Protein AF-A0ABD0RQG1-F1 (afdb_monomer_lite)

Organism: Cirrhinus mrigala (NCBI:txid683832)

Secondary structure (DSSP, 8-state):
---HHHHHHHHHHHHHHHHSS---HHHHHHHHHHHHHS---HHHH-SSS-HHHHHHHHS-------

Structure (mmCIF, N/CA/C/O backbone):
data_AF-A0ABD0RQG1-F1
#
_entry.id   AF-A0ABD0RQG1-F1
#
loop_
_atom_site.group_PDB
_atom_site.id
_atom_site.type_symbol
_atom_site.label_atom_id
_atom_site.label_alt_id
_atom_site.label_comp_id
_atom_site.label_asym_id
_atom_site.label_entity_id
_atom_site.label_seq_id
_atom_site.pdbx_PDB_ins_code
_atom_site.Cartn_x
_atom_site.Cartn_y
_atom_site.Cartn_z
_atom_site.occupancy
_atom_site.B_iso_or_equiv
_atom_site.auth_seq_id
_atom_site.auth_comp_id
_atom_site.auth_asym_id
_atom_site.auth_atom_id
_atom_site.pdbx_PDB_model_num
ATOM 1 N N . MET A 1 1 ? -18.693 14.363 -12.289 1.00 56.06 1 MET A N 1
ATOM 2 C CA . MET A 1 1 ? -18.363 13.010 -11.793 1.00 56.06 1 MET A CA 1
ATOM 3 C C . MET A 1 1 ? -17.008 13.114 -11.122 1.00 56.06 1 MET A C 1
ATOM 5 O O . MET A 1 1 ? -16.093 13.579 -11.786 1.00 56.06 1 MET A O 1
ATOM 9 N N . ALA A 1 2 ? -16.900 12.797 -9.830 1.00 69.94 2 ALA A N 1
ATOM 10 C CA . ALA A 1 2 ? -15.606 12.769 -9.145 1.00 69.94 2 ALA A CA 1
ATOM 11 C C . ALA A 1 2 ? -14.741 11.656 -9.750 1.00 69.94 2 ALA A C 1
ATOM 13 O O . ALA A 1 2 ? -15.247 10.559 -10.013 1.00 69.94 2 ALA A O 1
ATOM 14 N N . SER A 1 3 ? -13.468 11.936 -10.020 1.00 86.19 3 SER A N 1
ATOM 15 C CA . SER A 1 3 ? -12.558 10.930 -10.562 1.00 86.19 3 SER A CA 1
ATOM 16 C C . SER A 1 3 ? -12.247 9.863 -9.505 1.00 86.19 3 SER A C 1
ATOM 18 O O . SER A 1 3 ? -12.437 10.067 -8.305 1.00 86.19 3 SER A O 1
ATOM 20 N N . LEU A 1 4 ? -11.768 8.694 -9.936 1.00 86.81 4 LEU A N 1
ATOM 21 C CA . LEU A 1 4 ? -11.324 7.647 -9.005 1.00 86.81 4 LEU A CA 1
ATOM 22 C C . LEU A 1 4 ? -10.156 8.124 -8.125 1.00 86.81 4 LEU A C 1
ATOM 24 O O . LEU A 1 4 ? -10.018 7.675 -6.990 1.00 86.81 4 LEU A O 1
ATOM 28 N N . SER A 1 5 ? -9.342 9.050 -8.637 1.00 86.06 5 SER A N 1
ATOM 29 C CA . SER A 1 5 ? -8.256 9.687 -7.891 1.00 86.06 5 SER A CA 1
ATOM 30 C C . SER A 1 5 ? -8.781 10.616 -6.798 1.00 86.06 5 SER A C 1
ATOM 32 O O . SER A 1 5 ? -8.241 10.599 -5.697 1.00 86.06 5 SER A O 1
ATOM 34 N N . ASP A 1 6 ? -9.859 11.363 -7.066 1.00 87.62 6 ASP A N 1
ATOM 35 C CA . ASP A 1 6 ? -10.496 12.229 -6.062 1.00 87.62 6 ASP A CA 1
ATOM 36 C C . ASP A 1 6 ? -11.079 11.396 -4.912 1.00 87.62 6 ASP A C 1
ATOM 38 O O . ASP A 1 6 ? -10.868 11.711 -3.745 1.00 87.62 6 ASP A O 1
ATOM 42 N N . GLN A 1 7 ? -11.740 10.277 -5.236 1.00 88.38 7 GLN A N 1
ATOM 43 C CA . GLN A 1 7 ? -12.254 9.333 -4.233 1.00 88.38 7 GLN A CA 1
ATOM 44 C C . GLN A 1 7 ? -11.126 8.727 -3.390 1.00 88.38 7 GLN A C 1
ATOM 46 O O . GLN A 1 7 ? -11.266 8.558 -2.181 1.00 88.38 7 GLN A O 1
ATOM 51 N N . LEU A 1 8 ? -9.989 8.408 -4.012 1.00 89.88 8 LEU A N 1
ATOM 52 C CA . LEU A 1 8 ? -8.829 7.886 -3.297 1.00 89.88 8 LEU A CA 1
ATOM 53 C C . LEU A 1 8 ? -8.219 8.926 -2.351 1.00 89.88 8 LEU A C 1
ATOM 55 O O . LEU A 1 8 ? -7.815 8.566 -1.246 1.00 89.88 8 LEU A O 1
ATOM 59 N N . GLU A 1 9 ? -8.154 10.191 -2.764 1.00 90.25 9 GLU A N 1
ATOM 60 C CA . GLU A 1 9 ? -7.650 11.271 -1.915 1.00 90.25 9 GLU A CA 1
ATOM 61 C C . GLU A 1 9 ? -8.568 11.530 -0.719 1.00 90.25 9 GLU A C 1
ATOM 63 O O . GLU A 1 9 ? -8.087 11.645 0.406 1.00 90.25 9 GLU A O 1
ATOM 68 N N . GLU A 1 10 ? -9.883 11.536 -0.938 1.00 89.81 10 GLU A N 1
ATOM 69 C CA . GLU A 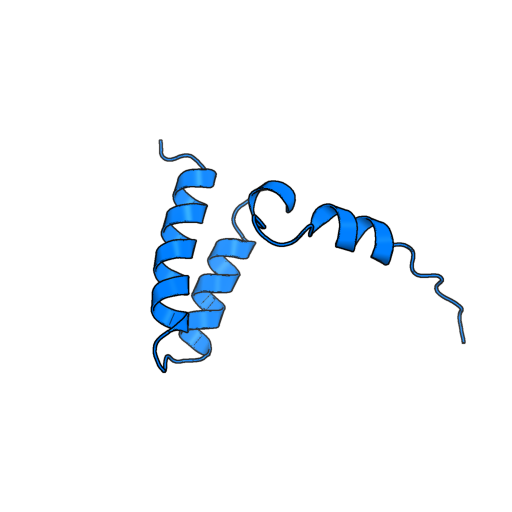1 10 ? -10.873 11.729 0.123 1.00 89.81 10 GLU A CA 1
ATOM 70 C C . GLU A 1 10 ? -10.756 10.650 1.209 1.00 89.81 10 GLU A C 1
ATOM 72 O O . GLU A 1 10 ? -10.637 10.958 2.399 1.00 89.81 10 GLU A O 1
ATOM 77 N N . VAL A 1 11 ? -10.705 9.374 0.804 1.00 88.31 11 VAL A N 1
ATOM 78 C CA . VAL A 1 11 ? -10.540 8.266 1.756 1.00 88.31 11 VAL A CA 1
ATOM 79 C C . VAL A 1 11 ? -9.182 8.353 2.455 1.00 88.31 11 VAL A C 1
ATOM 81 O O . VAL A 1 11 ? -9.103 8.102 3.657 1.00 88.31 11 VAL A O 1
ATOM 84 N N . ARG A 1 12 ? -8.116 8.742 1.744 1.00 89.00 12 ARG A N 1
ATOM 85 C CA . ARG A 1 12 ? -6.778 8.878 2.332 1.00 89.00 12 ARG A CA 1
ATOM 86 C C . ARG A 1 12 ? -6.756 9.916 3.448 1.00 89.00 12 ARG A C 1
ATOM 88 O O . ARG A 1 12 ? -6.327 9.580 4.546 1.00 89.00 12 ARG A O 1
ATOM 95 N N . VAL A 1 13 ? -7.254 11.125 3.194 1.00 88.38 13 VAL A N 1
ATOM 96 C CA . VAL A 1 13 ? -7.290 12.206 4.192 1.00 88.38 13 VAL A CA 1
ATOM 97 C C . VAL A 1 13 ? -8.069 11.772 5.437 1.00 88.38 13 VAL A C 1
ATOM 99 O O . VAL A 1 13 ? -7.627 11.999 6.564 1.00 88.38 13 VAL A O 1
ATOM 102 N N . ASN A 1 14 ? -9.198 11.084 5.243 1.00 85.94 14 ASN A N 1
ATOM 103 C CA . ASN A 1 14 ? -10.024 10.583 6.340 1.00 85.94 14 ASN A CA 1
ATOM 104 C C . ASN A 1 14 ? -9.303 9.515 7.192 1.00 85.94 14 ASN A C 1
ATOM 106 O O . ASN A 1 14 ? -9.344 9.540 8.426 1.00 85.94 14 ASN A O 1
ATOM 110 N N . VAL A 1 15 ? -8.607 8.578 6.541 1.00 85.31 15 VAL A N 1
ATOM 111 C CA . VAL A 1 15 ? -7.864 7.514 7.232 1.00 85.31 15 VAL A CA 1
ATOM 112 C C . VAL A 1 15 ? -6.608 8.059 7.910 1.00 85.31 15 VAL A C 1
ATOM 114 O O . VAL A 1 15 ? -6.351 7.700 9.055 1.00 85.31 15 VAL A O 1
ATOM 117 N N . GLU A 1 16 ? -5.859 8.955 7.266 1.00 85.88 16 GLU A N 1
ATOM 118 C CA . GLU A 1 16 ? -4.635 9.559 7.814 1.00 85.88 16 GLU A CA 1
ATOM 119 C C . GLU A 1 16 ? -4.895 10.331 9.116 1.00 85.88 16 GLU A C 1
ATOM 121 O O . GLU A 1 16 ? -4.145 10.179 10.084 1.00 85.8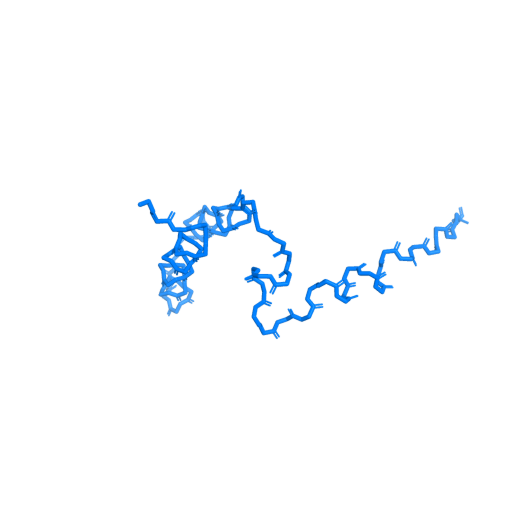8 16 GLU A O 1
ATOM 126 N N . GLY A 1 17 ? -6.000 11.082 9.196 1.00 80.88 17 GLY A N 1
ATOM 127 C CA . GLY A 1 17 ? -6.417 11.744 10.439 1.00 80.88 17 GLY A CA 1
ATOM 128 C C . GLY A 1 17 ? -6.699 10.760 11.583 1.00 80.88 17 GLY A C 1
ATOM 129 O O . GLY A 1 17 ? -6.418 11.042 12.750 1.00 80.88 17 GLY A O 1
ATOM 130 N N . SER A 1 18 ? -7.171 9.561 11.240 1.00 79.12 18 SER A N 1
ATOM 131 C CA . SER A 1 18 ? -7.454 8.485 12.195 1.00 79.12 18 SER A CA 1
ATOM 132 C C . SER A 1 18 ? -6.199 7.705 12.615 1.00 79.12 18 SER A C 1
ATOM 134 O O . SER A 1 18 ? -6.220 7.044 13.646 1.00 79.12 18 SER A O 1
ATOM 136 N N . LEU A 1 19 ? -5.090 7.786 11.865 1.00 77.88 19 LEU A N 1
ATOM 137 C CA . LEU A 1 19 ? -3.810 7.160 12.243 1.00 77.88 19 LEU A CA 1
ATOM 138 C C . LEU A 1 19 ? -3.112 7.905 13.388 1.00 77.88 19 LEU A C 1
ATOM 140 O O . LEU A 1 19 ? -2.360 7.304 14.151 1.00 77.88 19 LEU A O 1
ATOM 144 N N . SER A 1 20 ? -3.345 9.216 13.490 1.00 76.75 20 SER A N 1
ATOM 145 C CA . SER A 1 20 ? -2.721 10.076 14.505 1.00 76.75 20 SER A CA 1
ATOM 146 C C . SER A 1 20 ? -3.449 10.038 15.850 1.00 76.75 20 SER A C 1
ATOM 148 O O . SER A 1 20 ? -2.942 10.554 16.845 1.00 76.75 20 SER A O 1
ATOM 150 N N . THR A 1 21 ? -4.643 9.444 15.891 1.00 76.56 21 THR A N 1
ATOM 151 C CA . THR A 1 21 ? -5.467 9.327 17.093 1.00 76.56 21 THR A CA 1
ATOM 152 C C . THR A 1 21 ? -5.584 7.860 17.518 1.00 76.56 21 THR A C 1
ATOM 154 O O . THR A 1 21 ? -5.541 6.966 16.673 1.00 76.56 21 THR A O 1
ATOM 157 N N . PRO A 1 22 ? -5.722 7.559 18.822 1.00 73.75 22 PRO A N 1
ATOM 158 C CA . PRO A 1 22 ? -6.039 6.206 19.268 1.00 73.75 22 PRO A CA 1
ATOM 159 C C . PRO A 1 22 ? -7.454 5.821 18.797 1.00 73.75 22 PRO A C 1
ATOM 161 O O . PRO A 1 22 ? -8.440 6.141 19.454 1.00 73.75 22 PRO A O 1
ATOM 164 N N . GLY A 1 23 ? -7.556 5.177 17.634 1.00 73.00 23 GLY A N 1
ATOM 165 C CA . GLY A 1 23 ? -8.812 4.698 17.046 1.00 73.00 23 GLY A CA 1
ATOM 166 C C . GLY A 1 23 ? -8.992 3.181 17.155 1.00 73.00 23 GLY A C 1
ATOM 167 O O . GLY A 1 23 ? -8.052 2.443 17.467 1.00 73.00 23 GLY A O 1
ATOM 168 N N . SER A 1 24 ? -10.199 2.681 16.865 1.00 78.81 24 SER A N 1
ATOM 169 C CA . SER A 1 24 ? -10.428 1.236 16.789 1.00 78.81 24 SER A CA 1
ATOM 170 C C . SER A 1 24 ? -9.722 0.648 15.570 1.00 78.81 24 SER A C 1
ATOM 172 O O . SER A 1 24 ? -9.881 1.116 14.440 1.00 78.81 24 SER A O 1
ATOM 174 N N . ALA A 1 25 ? -9.016 -0.469 15.760 1.00 79.38 25 ALA A N 1
ATOM 175 C CA . ALA A 1 25 ? -8.412 -1.220 14.659 1.00 79.38 25 ALA A CA 1
ATOM 176 C C . ALA A 1 25 ? -9.439 -1.605 13.572 1.00 79.38 25 ALA A C 1
ATOM 178 O O . ALA A 1 25 ? -9.075 -1.811 12.417 1.00 79.38 25 ALA A O 1
ATOM 179 N N . GLN A 1 26 ? -10.725 -1.710 13.921 1.00 81.31 26 GLN A N 1
ATOM 180 C CA . GLN A 1 26 ? -11.797 -2.013 12.972 1.00 81.31 26 GLN A CA 1
ATOM 181 C C . GLN A 1 26 ? -12.124 -0.852 12.029 1.00 81.31 26 GLN A C 1
ATOM 183 O O . GLN A 1 26 ? -12.358 -1.075 10.839 1.00 81.31 26 GLN A O 1
ATOM 188 N N . GLU A 1 27 ? -12.104 0.375 12.539 1.00 81.25 27 GLU A N 1
ATOM 189 C CA . GLU A 1 27 ? -12.340 1.583 11.745 1.00 81.25 27 GLU A CA 1
ATOM 190 C C . GLU A 1 27 ? -11.199 1.773 10.742 1.00 81.25 27 GLU A C 1
ATOM 192 O O . GLU A 1 27 ? -11.438 1.936 9.544 1.00 81.25 27 GLU A O 1
ATOM 197 N N . MET A 1 28 ? -9.957 1.583 11.202 1.00 82.06 28 MET A N 1
ATOM 198 C CA . MET A 1 28 ? -8.771 1.630 10.345 1.00 82.06 28 MET A CA 1
ATOM 199 C C . MET A 1 28 ? -8.823 0.582 9.226 1.00 8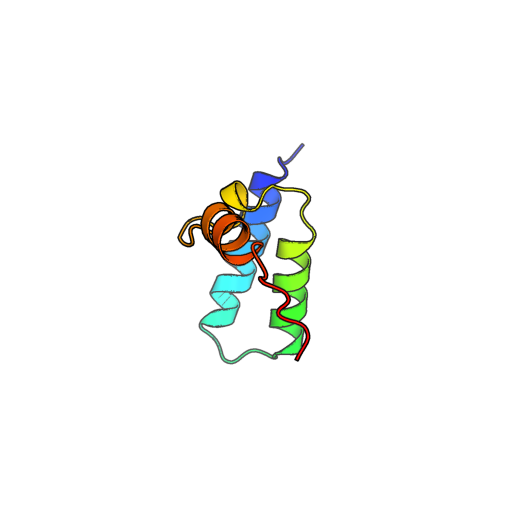2.06 28 MET A C 1
ATOM 201 O O . MET A 1 28 ? -8.598 0.910 8.062 1.00 82.06 28 MET A O 1
ATOM 205 N N . ARG A 1 29 ? -9.180 -0.673 9.543 1.00 86.56 29 ARG A N 1
ATOM 206 C CA . ARG A 1 29 ? -9.324 -1.735 8.528 1.00 86.56 29 ARG A CA 1
ATOM 207 C C . ARG A 1 29 ? -10.351 -1.380 7.458 1.00 86.56 29 ARG A C 1
ATOM 209 O O . ARG A 1 29 ? -10.119 -1.661 6.287 1.00 86.56 29 ARG A O 1
A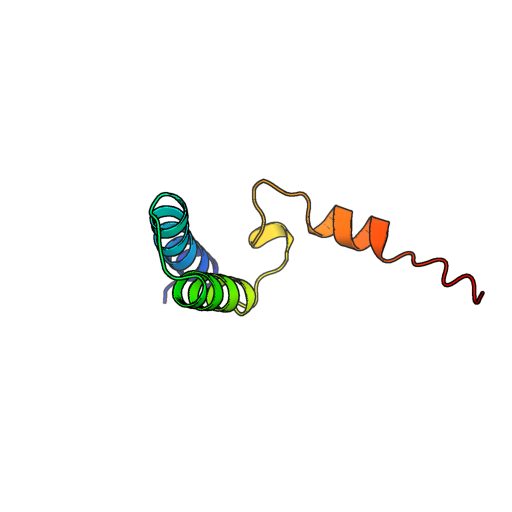TOM 216 N N . THR A 1 30 ? -11.465 -0.767 7.849 1.00 88.06 30 THR A N 1
ATOM 217 C CA . THR A 1 30 ? -12.546 -0.402 6.923 1.00 88.06 30 THR A CA 1
ATOM 218 C C . THR A 1 30 ? -12.093 0.697 5.961 1.00 88.06 30 THR A C 1
ATOM 220 O O . THR A 1 30 ? -12.315 0.597 4.752 1.00 88.06 30 THR A O 1
ATOM 223 N N . GLY A 1 31 ? -11.380 1.703 6.472 1.00 87.31 31 GLY A N 1
ATOM 224 C CA . GLY A 1 31 ? -10.774 2.750 5.653 1.00 87.31 31 GLY A CA 1
ATOM 225 C C . GLY A 1 31 ? -9.717 2.213 4.683 1.00 87.31 31 GLY A C 1
ATOM 226 O O . GLY A 1 31 ? -9.779 2.481 3.484 1.00 87.31 31 GLY A O 1
ATOM 227 N N . VAL A 1 32 ? -8.800 1.372 5.171 1.00 87.94 32 VAL A N 1
ATOM 228 C CA . VAL A 1 32 ? -7.761 0.741 4.337 1.00 87.94 32 VAL A CA 1
ATOM 229 C C . VAL A 1 32 ? -8.374 -0.160 3.260 1.00 87.94 32 VAL A C 1
ATOM 231 O O . VAL A 1 32 ? -7.966 -0.092 2.101 1.00 87.94 32 VAL A O 1
ATOM 234 N N . ALA A 1 33 ? -9.384 -0.967 3.603 1.00 90.50 33 ALA A N 1
ATOM 235 C CA . ALA A 1 33 ? -10.093 -1.803 2.635 1.00 90.50 33 ALA A CA 1
ATOM 236 C C . ALA A 1 33 ? -10.783 -0.958 1.555 1.00 90.50 33 ALA A C 1
ATOM 238 O O . ALA A 1 33 ? -10.746 -1.308 0.376 1.00 90.50 33 ALA A O 1
ATOM 239 N N . SER A 1 34 ? -11.357 0.184 1.940 1.00 90.44 34 SER A N 1
ATOM 240 C CA . SER A 1 34 ? -11.973 1.122 0.999 1.00 90.44 34 SER A CA 1
ATOM 241 C C . SER A 1 34 ? -10.940 1.683 0.018 1.00 90.44 34 SER A C 1
ATOM 243 O O . SER A 1 34 ? -11.168 1.623 -1.186 1.00 90.44 34 SER A O 1
ATOM 245 N N . MET A 1 35 ? -9.763 2.117 0.491 1.00 90.50 35 MET A N 1
ATOM 246 C CA . MET A 1 35 ? -8.664 2.560 -0.386 1.00 90.50 35 MET A CA 1
ATOM 247 C C . MET A 1 35 ? -8.171 1.448 -1.323 1.00 90.50 35 MET A C 1
ATOM 249 O O . MET A 1 35 ? -7.886 1.695 -2.497 1.00 90.50 35 MET A O 1
ATOM 253 N N . ALA A 1 36 ? -8.065 0.215 -0.817 1.00 90.19 36 ALA A N 1
ATOM 254 C CA . ALA A 1 36 ? -7.596 -0.932 -1.590 1.00 90.19 36 ALA A CA 1
ATOM 255 C C . ALA A 1 36 ? -8.557 -1.304 -2.732 1.00 90.19 36 ALA A C 1
ATOM 257 O O . ALA A 1 36 ? -8.093 -1.642 -3.825 1.00 90.19 36 ALA A O 1
ATOM 258 N N . ASN A 1 37 ? -9.867 -1.184 -2.496 1.00 92.12 37 ASN A N 1
ATOM 259 C CA . ASN A 1 37 ? -10.925 -1.544 -3.443 1.00 92.12 37 ASN A CA 1
ATOM 260 C C . ASN A 1 37 ? -11.132 -0.537 -4.585 1.00 92.12 37 ASN A C 1
ATOM 262 O O . ASN A 1 37 ? -11.811 -0.860 -5.557 1.00 92.12 37 ASN A O 1
ATOM 266 N N . ILE A 1 38 ? -10.540 0.659 -4.520 1.00 92.12 38 ILE A N 1
ATOM 267 C CA . ILE A 1 38 ? -10.604 1.614 -5.633 1.00 92.12 38 ILE A CA 1
ATOM 268 C C . ILE A 1 38 ? -9.837 1.021 -6.829 1.00 92.12 38 ILE A C 1
ATOM 270 O O . ILE A 1 38 ? -8.676 0.639 -6.663 1.00 92.12 38 ILE A O 1
AT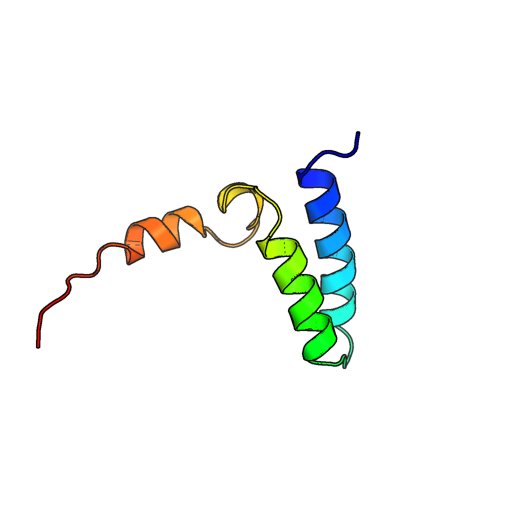OM 274 N N . PRO A 1 39 ? -10.417 0.925 -8.038 1.00 91.12 39 PRO A N 1
ATOM 275 C CA . PRO A 1 39 ? -9.787 0.263 -9.183 1.00 91.12 39 PRO A CA 1
ATOM 276 C C . PRO A 1 39 ? -8.735 1.161 -9.858 1.00 91.12 39 PRO A C 1
ATOM 278 O O . PRO A 1 39 ? -8.883 1.589 -10.998 1.00 91.12 39 PRO A O 1
ATOM 281 N N . LEU A 1 40 ? -7.660 1.459 -9.128 1.00 90.00 40 LEU A N 1
ATOM 282 C CA . LEU A 1 40 ? -6.489 2.206 -9.588 1.00 90.00 40 LEU A CA 1
ATOM 283 C C . LEU A 1 40 ? -5.223 1.337 -9.516 1.00 90.00 40 LEU A C 1
ATOM 285 O O . LEU A 1 40 ? -5.132 0.465 -8.639 1.00 90.00 40 LEU A O 1
ATOM 289 N N . PRO A 1 41 ? -4.233 1.569 -10.396 1.00 89.81 41 PRO A N 1
ATOM 290 C CA . PRO A 1 41 ? -2.975 0.835 -10.358 1.00 89.81 41 PRO A CA 1
ATOM 291 C C . PRO A 1 41 ? -2.165 1.173 -9.090 1.00 89.81 41 PRO A C 1
ATOM 293 O O . PRO A 1 41 ? -2.336 2.259 -8.518 1.00 89.81 41 PRO A O 1
ATOM 296 N N . PRO A 1 42 ? -1.255 0.285 -8.642 1.00 88.06 42 PRO A N 1
ATOM 297 C CA . PRO A 1 42 ? -0.410 0.530 -7.471 1.00 88.06 42 PRO A CA 1
ATOM 298 C C . PRO A 1 42 ? 0.383 1.838 -7.566 1.00 88.06 42 PRO A C 1
ATOM 300 O O . PRO A 1 42 ? 0.450 2.575 -6.587 1.00 88.06 42 PRO A O 1
ATOM 303 N N . SER A 1 43 ? 0.896 2.177 -8.750 1.00 87.69 43 SER A N 1
ATOM 304 C CA . SER A 1 43 ? 1.593 3.441 -9.027 1.00 87.69 43 SER A CA 1
ATOM 305 C C . SER A 1 43 ? 0.749 4.693 -8.747 1.00 87.69 43 SER A C 1
ATOM 307 O O . SER A 1 43 ? 1.292 5.725 -8.367 1.00 87.69 43 SER A O 1
ATOM 309 N N . SER A 1 44 ? -0.581 4.617 -8.867 1.00 87.81 44 SER A N 1
ATOM 310 C CA . SER A 1 44 ? -1.491 5.715 -8.495 1.00 87.81 44 SER A CA 1
ATOM 311 C C . SER A 1 44 ? -1.918 5.676 -7.023 1.00 87.81 44 SER A C 1
ATOM 313 O O . SER A 1 44 ? -2.180 6.718 -6.424 1.00 87.81 44 SER A O 1
ATOM 315 N N . LYS A 1 45 ? -1.990 4.486 -6.413 1.00 90.44 45 LYS A N 1
ATOM 316 C CA . LYS A 1 45 ? -2.377 4.314 -5.001 1.00 90.44 45 LYS A CA 1
ATOM 317 C C . LYS A 1 45 ? -1.245 4.679 -4.036 1.00 90.44 45 LYS A C 1
ATOM 319 O O . LYS A 1 45 ? -1.489 5.292 -2.995 1.00 90.44 45 LYS A O 1
ATOM 324 N N . TYR A 1 46 ? -0.006 4.336 -4.372 1.00 90.56 46 TYR A N 1
ATOM 325 C CA . TYR A 1 46 ? 1.153 4.479 -3.495 1.00 90.56 46 TYR A CA 1
ATOM 326 C C . TYR A 1 46 ? 2.067 5.610 -3.979 1.00 90.56 46 TYR A C 1
ATOM 328 O O . TYR A 1 46 ? 2.820 5.449 -4.929 1.00 90.56 46 TYR A O 1
ATOM 336 N 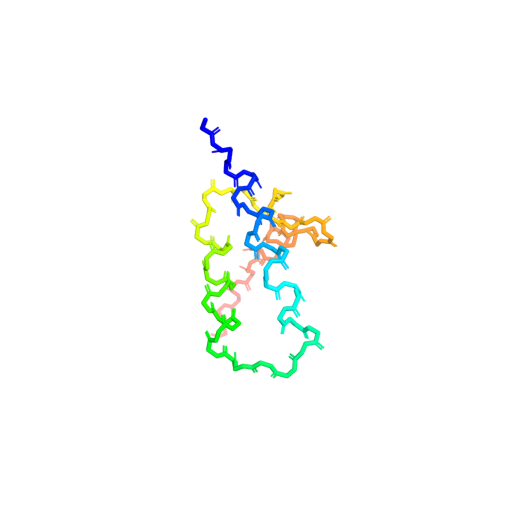N . ARG A 1 47 ? 2.007 6.767 -3.301 1.00 86.62 47 ARG A N 1
ATOM 337 C CA . ARG A 1 47 ? 2.817 7.956 -3.640 1.00 86.62 47 ARG A CA 1
ATOM 338 C C . ARG A 1 47 ? 4.258 7.889 -3.136 1.00 86.62 47 ARG A C 1
ATOM 340 O O . ARG A 1 47 ? 5.165 8.366 -3.801 1.00 86.62 47 ARG A O 1
ATOM 347 N N . TYR A 1 48 ? 4.449 7.328 -1.945 1.00 89.62 48 TYR A N 1
ATOM 348 C CA . TYR A 1 48 ? 5.739 7.334 -1.242 1.00 89.62 48 TYR A CA 1
ATOM 349 C C . TYR A 1 48 ? 6.444 5.977 -1.264 1.00 89.62 48 TYR A C 1
ATOM 351 O O . TYR A 1 48 ? 7.565 5.853 -0.785 1.00 89.62 48 TYR A O 1
ATOM 359 N N . ILE A 1 49 ? 5.776 4.953 -1.795 1.00 89.94 49 ILE A N 1
ATOM 360 C CA . ILE A 1 49 ? 6.272 3.582 -1.851 1.00 89.94 49 ILE A CA 1
ATOM 361 C C . ILE A 1 49 ? 6.241 3.159 -3.313 1.00 89.94 49 ILE A C 1
ATOM 363 O O . ILE A 1 49 ? 5.195 3.250 -3.954 1.00 89.94 49 ILE A O 1
ATOM 367 N N . ALA A 1 50 ? 7.367 2.662 -3.825 1.00 90.81 50 ALA A N 1
ATOM 368 C CA . ALA A 1 50 ? 7.485 2.131 -5.182 1.00 90.81 50 ALA A CA 1
ATOM 369 C C . ALA A 1 50 ? 6.819 0.745 -5.296 1.00 90.81 50 ALA A C 1
ATOM 371 O O . ALA A 1 50 ? 7.466 -0.254 -5.597 1.00 90.81 50 ALA A O 1
ATOM 372 N N . ALA A 1 51 ? 5.514 0.676 -5.014 1.00 89.94 51 ALA A N 1
ATOM 373 C CA . ALA A 1 51 ? 4.776 -0.576 -4.862 1.00 89.94 51 ALA A CA 1
ATOM 374 C C . ALA A 1 51 ? 4.825 -1.452 -6.123 1.00 89.94 51 ALA A C 1
ATOM 376 O O . ALA A 1 51 ? 4.936 -2.667 -6.022 1.00 89.94 51 ALA A O 1
ATOM 377 N N . GLU A 1 52 ? 4.782 -0.846 -7.308 1.00 88.88 52 GLU A N 1
ATOM 378 C CA . GLU A 1 52 ? 4.838 -1.570 -8.582 1.00 88.88 52 GLU A CA 1
ATOM 379 C C . GLU A 1 52 ? 6.203 -2.248 -8.808 1.00 88.88 52 GLU A C 1
ATOM 381 O O . GLU A 1 52 ? 6.254 -3.429 -9.158 1.00 88.88 52 GLU A O 1
ATOM 386 N N . SER A 1 53 ? 7.305 -1.547 -8.512 1.00 87.75 53 SER A N 1
ATOM 387 C CA . SER A 1 53 ? 8.664 -2.109 -8.542 1.00 87.75 53 SER A CA 1
ATOM 388 C C . SER A 1 53 ? 8.828 -3.205 -7.497 1.00 87.75 53 SER A C 1
ATOM 390 O O . SER A 1 53 ? 9.241 -4.309 -7.833 1.00 87.75 53 SER A O 1
ATOM 392 N N . MET A 1 54 ? 8.401 -2.948 -6.256 1.00 90.12 54 MET A N 1
ATOM 393 C CA . MET A 1 54 ? 8.468 -3.935 -5.178 1.00 90.12 54 MET A CA 1
ATOM 394 C C . MET A 1 54 ? 7.717 -5.217 -5.540 1.00 90.12 54 MET A C 1
ATOM 396 O O . MET A 1 54 ? 8.238 -6.305 -5.321 1.00 90.12 54 MET A O 1
ATOM 400 N N . LEU A 1 55 ? 6.519 -5.113 -6.119 1.00 88.50 55 LEU A N 1
ATOM 401 C CA . LEU A 1 55 ? 5.767 -6.281 -6.574 1.00 88.50 55 LEU A CA 1
ATOM 402 C C . LEU A 1 55 ? 6.491 -7.006 -7.708 1.00 88.50 55 LEU A C 1
ATOM 404 O O . LEU A 1 55 ? 6.614 -8.224 -7.657 1.00 88.50 55 LEU A O 1
ATOM 408 N N . THR A 1 56 ? 6.993 -6.278 -8.703 1.00 86.44 56 THR A N 1
ATOM 409 C CA . THR A 1 56 ? 7.676 -6.873 -9.861 1.00 86.44 56 THR A CA 1
ATOM 410 C C . THR A 1 56 ? 8.937 -7.625 -9.434 1.00 86.44 56 THR A C 1
ATOM 412 O O . THR A 1 56 ? 9.095 -8.801 -9.770 1.00 86.44 56 THR A O 1
ATOM 415 N N . GLU A 1 57 ? 9.786 -6.988 -8.627 1.00 86.69 57 GLU A N 1
ATOM 416 C CA . GLU A 1 57 ? 11.051 -7.547 -8.143 1.00 86.69 57 GLU A CA 1
ATOM 417 C C . GLU A 1 57 ? 10.841 -8.725 -7.178 1.00 86.69 57 GLU A C 1
ATOM 419 O O . GLU A 1 57 ? 11.596 -9.693 -7.226 1.00 86.69 57 GLU A O 1
ATOM 424 N N . ASN A 1 58 ? 9.785 -8.701 -6.354 1.00 84.00 58 ASN A N 1
ATOM 425 C CA . ASN A 1 58 ? 9.476 -9.793 -5.419 1.00 84.00 58 ASN A CA 1
ATOM 426 C C . ASN A 1 58 ? 8.548 -10.874 -6.002 1.00 84.00 58 ASN A C 1
ATOM 428 O O . ASN A 1 58 ? 8.400 -11.934 -5.397 1.00 84.00 58 ASN A O 1
ATOM 432 N N . SER A 1 59 ? 7.929 -10.657 -7.170 1.00 77.50 59 SER A N 1
ATOM 433 C CA . SER A 1 59 ? 7.071 -11.668 -7.817 1.00 77.50 59 SER A CA 1
ATOM 434 C C . SER A 1 59 ? 7.855 -12.880 -8.319 1.00 77.50 59 SER A C 1
ATOM 436 O O . SER A 1 59 ? 7.281 -13.950 -8.531 1.00 77.50 59 SER A O 1
ATOM 438 N N . SER A 1 60 ? 9.173 -12.724 -8.473 1.00 69.94 60 SER A N 1
ATOM 439 C CA . SER A 1 60 ? 10.102 -13.787 -8.843 1.00 69.94 60 SER A CA 1
ATOM 440 C C . SER A 1 60 ? 10.361 -14.698 -7.645 1.00 69.94 60 SER A C 1
ATOM 442 O O . SER A 1 60 ? 11.465 -14.779 -7.110 1.00 69.94 60 SER A O 1
ATOM 444 N N . GLY A 1 61 ? 9.321 -15.403 -7.206 1.00 63.22 61 GLY A N 1
ATOM 445 C CA . GLY A 1 61 ? 9.473 -16.525 -6.303 1.00 63.22 61 GLY A CA 1
ATOM 446 C C . GLY A 1 61 ? 10.250 -17.613 -7.029 1.00 63.22 61 GLY A C 1
ATOM 447 O O . GLY A 1 61 ? 9.680 -18.360 -7.828 1.00 63.22 61 GLY A O 1
ATOM 448 N N . ASN A 1 62 ? 11.545 -17.743 -6.733 1.00 59.91 62 ASN A N 1
ATOM 449 C CA . ASN A 1 62 ? 12.208 -19.025 -6.898 1.00 59.91 62 ASN A CA 1
ATOM 450 C C . ASN A 1 62 ? 11.533 -19.951 -5.882 1.00 59.91 62 ASN A C 1
ATOM 452 O O . ASN A 1 62 ? 11.978 -20.054 -4.741 1.00 59.91 62 ASN A O 1
ATOM 456 N N . ASN A 1 63 ? 10.395 -20.540 -6.271 1.00 61.81 63 ASN A N 1
ATOM 457 C CA . ASN A 1 63 ? 9.744 -21.642 -5.576 1.00 61.81 63 ASN A CA 1
ATOM 458 C C . ASN A 1 63 ? 10.722 -22.818 -5.624 1.00 61.81 63 ASN A C 1
ATOM 460 O O . ASN A 1 63 ? 10.539 -23.780 -6.371 1.00 61.81 63 ASN A O 1
ATOM 464 N N . ARG A 1 64 ? 11.818 -22.715 -4.872 1.00 59.09 64 ARG A N 1
ATOM 465 C CA . ARG A 1 64 ? 12.651 -23.846 -4.536 1.00 59.09 64 ARG A CA 1
ATOM 466 C C . ARG A 1 64 ? 11.733 -24.711 -3.695 1.00 59.09 64 ARG A C 1
ATOM 468 O O . ARG A 1 64 ? 11.504 -24.417 -2.530 1.00 59.09 64 ARG A O 1
ATOM 475 N N . LYS A 1 65 ? 11.127 -25.699 -4.349 1.00 59.31 65 LYS A N 1
ATOM 476 C CA . LYS A 1 65 ? 10.495 -26.824 -3.674 1.00 59.31 65 LYS A CA 1
ATOM 477 C C . LYS A 1 65 ? 11.544 -27.347 -2.692 1.00 59.31 65 LYS A C 1
ATOM 479 O O . LYS A 1 65 ? 12.601 -27.798 -3.138 1.00 59.31 65 LYS A O 1
ATOM 484 N N . GLU A 1 66 ? 11.312 -27.124 -1.403 1.00 55.25 66 GLU A N 1
ATOM 485 C CA . GLU A 1 66 ? 12.026 -27.827 -0.337 1.00 55.25 66 GLU A CA 1
ATOM 486 C C . GLU A 1 66 ? 11.729 -29.325 -0.417 1.00 55.25 66 GLU A C 1
ATOM 488 O O . GLU A 1 66 ? 10.587 -29.685 -0.795 1.00 55.25 66 GLU A O 1
#

pLDDT: mean 82.9, std 9.74, range [55.25, 92.12]

Radius of gyration: 15.38 Å; chains: 1; bounding box: 31×41×31 Å

Foldseek 3Di:
DQDLLNQLVVLVVVLVVVVVDPDDPVVNVVSVVSNVPRPDDPCSSDDPDPVVVVCVVVVPPPPPPD

Sequence (66 aa):
MASLSDQLEEVRVNVEGSLSTPGSAQEMRTGVASMANIPLPPSSKYRYIAAESMLTENSSGNNRKE